Protein AF-A0A9P6M2K7-F1 (afdb_monomer)

Sequence (172 aa):
MARLLQHPRLRTVRNQNAPVCQPGRQDLFPGRNPANLPPASVVPGQTLKLTWQANGHMDNVQPGDKNTPRSQLFVYWTGRANKLLKTRSELGRPGTLLAQMDFATPANCVQPSNPNSNCHGKIKIPKGTKPGRYQLVWWWKFDKNPVGEEYSTCFEVIVKSPPKQKRQVKHA

Mean predicted aligned error: 8.25 Å

Structure (mmCIF, N/CA/C/O backbone):
data_AF-A0A9P6M2K7-F1
#
_entry.id   AF-A0A9P6M2K7-F1
#
loop_
_atom_site.group_PDB
_atom_site.id
_atom_site.type_symbol
_atom_site.label_atom_id
_atom_site.label_alt_id
_atom_site.label_comp_id
_atom_site.label_asym_id
_atom_site.label_entity_id
_atom_site.label_seq_id
_atom_site.pdbx_PDB_ins_code
_atom_site.Cartn_x
_atom_site.Cartn_y
_atom_site.Cartn_z
_atom_site.occupancy
_atom_site.B_iso_or_equiv
_atom_site.auth_seq_id
_atom_site.auth_comp_id
_atom_site.auth_asym_id
_atom_site.auth_atom_id
_atom_site.pdbx_PDB_model_num
ATOM 1 N N . MET A 1 1 ? -4.345 -26.081 -42.907 1.00 37.09 1 MET A N 1
ATOM 2 C CA . MET A 1 1 ? -4.431 -24.835 -42.112 1.00 37.09 1 MET A CA 1
ATOM 3 C C . MET A 1 1 ? -4.415 -25.196 -40.632 1.00 37.09 1 MET A C 1
ATOM 5 O O . MET A 1 1 ? -5.428 -25.643 -40.112 1.00 37.09 1 MET A O 1
ATOM 9 N N . ALA A 1 2 ? -3.260 -25.090 -39.972 1.00 29.83 2 ALA A N 1
ATOM 10 C CA . ALA A 1 2 ? -3.145 -25.340 -38.538 1.00 29.83 2 ALA A CA 1
ATOM 11 C C . ALA A 1 2 ? -3.511 -24.057 -37.782 1.00 29.83 2 ALA A C 1
ATOM 13 O O . ALA A 1 2 ? -2.812 -23.049 -37.862 1.00 29.83 2 ALA A O 1
ATOM 14 N N . ARG A 1 3 ? -4.650 -24.082 -37.090 1.00 29.45 3 ARG A N 1
ATOM 15 C CA . ARG A 1 3 ? -5.096 -22.995 -36.220 1.00 29.45 3 ARG A CA 1
ATOM 16 C C . ARG A 1 3 ? -4.218 -23.038 -34.969 1.00 29.45 3 ARG A C 1
ATOM 18 O O . ARG A 1 3 ? -4.393 -23.922 -34.136 1.00 29.45 3 ARG A O 1
ATOM 25 N N . LEU A 1 4 ? -3.250 -22.124 -34.860 1.00 31.42 4 LEU A N 1
ATOM 26 C CA . LEU A 1 4 ? -2.524 -21.902 -33.610 1.00 31.42 4 LEU A CA 1
ATOM 27 C C . LEU A 1 4 ? -3.550 -21.547 -32.528 1.00 31.42 4 LEU A C 1
ATOM 29 O O . LEU A 1 4 ? -4.085 -20.439 -32.501 1.00 31.42 4 LEU A O 1
ATOM 33 N N . LEU A 1 5 ? -3.829 -22.496 -31.636 1.00 35.12 5 LEU A N 1
ATOM 34 C CA . LEU A 1 5 ? -4.458 -22.213 -30.358 1.00 35.12 5 LEU A CA 1
ATOM 35 C C . LEU A 1 5 ? -3.455 -21.375 -29.564 1.00 35.12 5 LEU A C 1
ATOM 37 O O . LEU A 1 5 ? -2.521 -21.902 -28.955 1.00 35.12 5 LEU A O 1
ATOM 41 N N . GLN A 1 6 ? -3.624 -20.053 -29.616 1.00 37.84 6 GLN A N 1
ATOM 42 C CA . GLN A 1 6 ? -3.048 -19.153 -28.629 1.00 37.84 6 GLN A CA 1
ATOM 43 C C . GLN A 1 6 ? -3.528 -19.647 -27.266 1.00 37.84 6 GLN A C 1
ATOM 45 O O . GLN A 1 6 ? -4.675 -19.430 -26.883 1.00 37.84 6 GLN A O 1
ATOM 50 N N . HIS A 1 7 ? -2.663 -20.369 -26.559 1.00 33.41 7 HIS A N 1
ATOM 51 C CA . HIS A 1 7 ? -2.901 -20.680 -25.166 1.00 33.41 7 HIS A CA 1
ATOM 52 C C . HIS A 1 7 ? -2.998 -19.325 -24.460 1.00 33.41 7 HIS A C 1
ATOM 54 O O . HIS A 1 7 ? -2.047 -18.536 -24.559 1.00 33.41 7 HIS A O 1
ATOM 60 N N . PRO A 1 8 ? -4.120 -18.991 -23.798 1.00 43.78 8 PRO A N 1
ATOM 61 C CA . PRO A 1 8 ? -4.130 -17.834 -22.926 1.00 43.78 8 PRO A CA 1
ATOM 62 C C . PRO A 1 8 ? -2.993 -18.076 -21.942 1.00 43.78 8 PRO A C 1
ATOM 64 O O . PRO A 1 8 ? -2.969 -19.116 -21.285 1.00 43.78 8 PRO A O 1
ATOM 67 N N . ARG A 1 9 ? -1.997 -17.177 -21.924 1.00 44.69 9 ARG A N 1
ATOM 68 C CA . ARG A 1 9 ? -0.892 -17.232 -20.961 1.00 44.69 9 ARG A CA 1
ATOM 69 C C . ARG A 1 9 ? -1.529 -17.539 -19.617 1.00 44.69 9 ARG A C 1
ATOM 71 O O . ARG A 1 9 ? -2.345 -16.738 -19.159 1.00 44.69 9 ARG A O 1
ATOM 78 N N . LEU A 1 10 ? -1.235 -18.709 -19.057 1.00 43.38 10 LEU A N 1
ATOM 79 C CA . LEU A 1 10 ? -1.727 -19.117 -17.753 1.00 43.38 10 LEU A CA 1
ATOM 80 C C . LEU A 1 10 ? -1.180 -18.097 -16.755 1.00 43.38 10 LEU A C 1
ATOM 82 O O . LEU A 1 10 ? -0.103 -18.273 -16.205 1.00 43.38 10 LEU A O 1
ATOM 86 N N . ARG A 1 11 ? -1.898 -16.989 -16.541 1.00 51.88 11 ARG A N 1
ATOM 87 C CA . ARG A 1 11 ? -1.804 -16.259 -15.286 1.00 51.88 11 ARG A CA 1
ATOM 88 C C . ARG A 1 11 ? -2.296 -17.271 -14.274 1.00 51.88 11 ARG A C 1
ATOM 90 O O . ARG A 1 11 ? -3.498 -17.523 -14.213 1.00 51.88 11 ARG A O 1
ATOM 97 N N . THR A 1 12 ? -1.373 -17.909 -13.568 1.00 59.16 12 THR A N 1
ATOM 98 C CA . THR A 1 12 ? -1.685 -18.802 -12.459 1.00 59.16 12 THR A CA 1
ATOM 99 C C . THR A 1 12 ? -2.748 -18.126 -11.603 1.00 59.16 12 THR A C 1
ATOM 101 O O . THR A 1 12 ? -2.582 -16.997 -11.125 1.00 59.16 12 THR A O 1
ATOM 104 N N . VAL A 1 13 ? -3.909 -18.776 -11.498 1.00 76.25 13 VAL A N 1
ATOM 105 C CA . VAL A 1 13 ? -4.988 -18.295 -10.642 1.00 76.25 13 VAL A CA 1
ATOM 106 C C . VAL A 1 13 ? -4.430 -18.316 -9.228 1.00 76.25 13 VAL A C 1
ATOM 108 O O . VAL A 1 13 ? -4.104 -19.372 -8.691 1.00 76.25 13 VAL A O 1
ATOM 111 N N . ARG A 1 14 ? -4.255 -17.132 -8.639 1.00 86.31 14 ARG A N 1
ATOM 112 C CA . ARG A 1 14 ? -3.715 -17.012 -7.285 1.00 86.31 14 ARG A CA 1
ATOM 113 C C . ARG A 1 14 ? -4.644 -17.716 -6.311 1.00 86.31 14 ARG A C 1
ATOM 115 O O . ARG A 1 14 ? -5.856 -17.492 -6.363 1.00 86.31 14 ARG A O 1
ATOM 122 N N . ASN A 1 15 ? -4.077 -18.516 -5.409 1.00 90.12 15 ASN A N 1
ATOM 123 C CA . ASN A 1 15 ? -4.841 -19.222 -4.386 1.00 90.12 15 ASN A CA 1
ATOM 124 C C . ASN A 1 15 ? -5.581 -18.211 -3.498 1.00 90.12 15 ASN A C 1
ATOM 126 O O . ASN A 1 15 ? -4.980 -17.569 -2.643 1.00 90.12 15 ASN A O 1
ATOM 130 N N . GLN A 1 16 ? -6.892 -18.080 -3.685 1.00 92.19 16 GLN A N 1
ATOM 131 C CA . GLN A 1 16 ? -7.702 -17.076 -2.992 1.00 92.19 16 GLN A CA 1
ATOM 132 C C . GLN A 1 16 ? -7.746 -17.278 -1.472 1.00 92.19 16 GLN A C 1
ATOM 134 O O . GLN A 1 16 ? -7.923 -16.309 -0.734 1.00 92.19 16 GLN A O 1
ATOM 139 N N . ASN A 1 17 ? -7.510 -18.505 -1.009 1.00 93.19 17 ASN A N 1
ATOM 140 C CA . ASN A 1 17 ? -7.510 -18.864 0.406 1.00 93.19 17 ASN A CA 1
ATOM 141 C C . ASN A 1 17 ? -6.126 -18.714 1.050 1.00 93.19 17 ASN A C 1
ATOM 143 O O . ASN A 1 17 ? -6.007 -18.815 2.269 1.00 93.19 17 ASN A O 1
ATOM 147 N N . ALA A 1 18 ? -5.076 -18.468 0.260 1.00 91.25 18 ALA A N 1
ATOM 148 C CA . ALA A 1 18 ? -3.736 -18.322 0.802 1.00 91.25 18 ALA A CA 1
ATOM 149 C C . ALA A 1 18 ? -3.617 -17.031 1.644 1.00 91.25 18 ALA A C 1
ATOM 151 O O . ALA A 1 18 ? -4.123 -15.977 1.219 1.00 91.25 18 ALA A O 1
ATOM 152 N N . PRO A 1 19 ? -2.902 -17.081 2.786 1.00 92.31 19 PRO A N 1
ATOM 153 C CA . PRO A 1 19 ? -2.658 -15.933 3.659 1.00 92.31 19 PRO A CA 1
ATOM 154 C C . PRO A 1 19 ? -2.030 -14.765 2.902 1.00 92.31 19 PRO A C 1
ATOM 156 O O . PRO A 1 19 ? -1.019 -14.948 2.220 1.00 92.31 19 PRO A O 1
ATOM 159 N N . VAL A 1 20 ? -2.627 -13.571 2.976 1.00 91.00 20 VAL A N 1
ATOM 160 C CA . VAL A 1 20 ? -2.077 -12.402 2.268 1.00 91.00 20 VAL A CA 1
ATOM 161 C C . VAL A 1 20 ? -0.758 -11.933 2.873 1.00 91.00 20 VAL A C 1
ATOM 163 O O . VAL A 1 20 ? 0.041 -11.353 2.158 1.00 91.00 20 VAL A O 1
ATOM 166 N N . CYS A 1 21 ? -0.472 -12.216 4.137 1.00 86.31 21 CYS A N 1
ATOM 167 C CA . CYS A 1 21 ? 0.807 -11.897 4.761 1.00 86.31 21 CYS A CA 1
ATOM 168 C C . CYS A 1 21 ? 1.381 -13.135 5.444 1.00 86.31 21 CYS A C 1
ATOM 170 O O . CYS A 1 21 ? 0.720 -14.168 5.528 1.00 86.31 21 CYS A O 1
ATOM 172 N N . GLN A 1 22 ? 2.629 -13.048 5.911 1.00 82.19 22 GLN A N 1
ATOM 173 C CA . GLN A 1 22 ? 3.290 -14.185 6.546 1.00 82.19 22 GLN A CA 1
ATOM 174 C C . GLN A 1 22 ? 2.413 -14.760 7.682 1.00 82.19 22 GLN A C 1
ATOM 176 O O . GLN A 1 22 ? 2.084 -14.023 8.625 1.00 82.19 22 GLN A O 1
ATOM 181 N N . PRO A 1 23 ? 2.048 -16.055 7.622 1.00 72.19 23 PRO A N 1
ATOM 182 C CA . PRO A 1 23 ? 1.297 -16.722 8.682 1.00 72.19 23 PRO A CA 1
ATOM 183 C C . PRO A 1 23 ? 1.990 -16.564 10.035 1.00 72.19 23 PRO A C 1
ATOM 185 O O . PRO A 1 23 ? 3.218 -16.520 10.112 1.00 72.19 23 PRO A O 1
ATOM 188 N N . GLY A 1 24 ? 1.219 -16.400 11.108 1.00 69.94 24 GLY A N 1
ATOM 189 C CA . GLY A 1 24 ? 1.764 -16.120 12.439 1.00 69.94 24 GLY A CA 1
ATOM 190 C C . GLY A 1 24 ? 2.219 -14.672 12.659 1.00 69.94 24 GLY A C 1
ATOM 191 O O . GLY A 1 24 ? 2.180 -14.219 13.792 1.00 69.94 24 GLY A O 1
ATOM 192 N N . ARG A 1 25 ? 2.563 -13.893 11.621 1.00 69.38 25 ARG A N 1
ATOM 193 C CA . ARG A 1 25 ? 2.680 -12.418 11.727 1.00 69.38 25 ARG A CA 1
ATOM 194 C C . ARG A 1 25 ? 1.376 -11.711 11.387 1.00 69.38 25 ARG A C 1
ATOM 196 O O . ARG A 1 25 ? 1.104 -10.639 11.906 1.00 69.38 25 ARG A O 1
ATOM 203 N N . GLN A 1 26 ? 0.574 -12.322 10.523 1.00 75.06 26 GLN A N 1
ATOM 204 C CA . GLN A 1 26 ? -0.702 -11.783 10.080 1.00 75.06 26 GLN A CA 1
ATOM 205 C C . GLN A 1 26 ? -1.810 -11.892 11.133 1.00 75.06 26 GLN A C 1
ATOM 207 O O . GLN A 1 26 ? -2.635 -10.991 11.240 1.00 75.06 26 GLN A O 1
ATOM 212 N N . ASP A 1 27 ? -1.831 -12.986 11.897 1.00 68.56 27 ASP A N 1
ATOM 213 C CA . ASP A 1 27 ? -2.805 -13.207 12.976 1.00 68.56 27 ASP A CA 1
ATOM 214 C C . ASP A 1 27 ? -2.451 -12.445 14.252 1.00 68.56 27 ASP A C 1
ATOM 216 O O . ASP A 1 27 ? -3.308 -12.209 15.106 1.00 68.56 27 ASP A O 1
ATOM 220 N N . LEU A 1 28 ? -1.194 -12.012 14.355 1.00 62.50 28 LEU A N 1
ATOM 221 C CA . LEU A 1 28 ? -0.773 -11.039 15.342 1.00 62.50 28 LEU A CA 1
ATOM 222 C C . LEU A 1 28 ? -1.268 -9.677 14.873 1.00 62.50 28 LEU A C 1
ATOM 224 O O . LEU A 1 28 ? -0.577 -8.923 14.187 1.00 62.50 28 LEU A O 1
ATOM 228 N N . PHE A 1 29 ? -2.510 -9.380 15.252 1.00 52.97 29 PHE A N 1
ATOM 229 C CA . PHE A 1 29 ? -3.026 -8.028 15.174 1.00 52.97 29 PHE A CA 1
ATOM 230 C C . PHE A 1 29 ? -2.018 -7.049 15.773 1.00 52.97 29 PHE A C 1
ATOM 232 O O . PHE A 1 29 ? -1.311 -7.356 16.740 1.00 52.97 29 PHE A O 1
ATOM 239 N N . PRO A 1 30 ? -1.962 -5.847 15.214 1.00 54.09 30 PRO A N 1
ATOM 240 C CA . PRO A 1 30 ? -0.833 -4.985 15.372 1.00 54.09 30 PRO A CA 1
ATOM 241 C C . PRO A 1 30 ? -0.791 -4.409 16.796 1.00 54.09 30 PRO A C 1
ATOM 243 O O . PRO A 1 30 ? -1.802 -3.970 17.349 1.00 54.09 30 PRO A O 1
ATOM 246 N N . GLY A 1 31 ? 0.385 -4.473 17.413 1.00 53.44 31 GLY A N 1
ATOM 247 C CA . GLY A 1 31 ? 0.559 -4.270 18.856 1.00 53.44 31 GLY A CA 1
ATOM 248 C C . GLY A 1 31 ? 1.882 -4.810 19.400 1.00 53.44 31 GLY A C 1
ATOM 249 O O . GLY A 1 31 ? 2.298 -4.412 20.479 1.00 53.44 31 GLY A O 1
ATOM 250 N N . ARG A 1 32 ? 2.581 -5.652 18.626 1.00 64.69 32 ARG A N 1
ATOM 251 C CA . ARG A 1 32 ? 3.981 -6.046 18.871 1.00 64.69 32 ARG A CA 1
ATOM 252 C C . ARG A 1 32 ? 4.975 -5.337 17.956 1.00 64.69 32 ARG A C 1
ATOM 254 O O . ARG A 1 32 ? 6.061 -5.853 17.709 1.00 64.69 32 ARG A O 1
ATOM 261 N N . ASN A 1 33 ? 4.595 -4.176 17.425 1.00 73.19 33 ASN A N 1
ATOM 262 C CA . ASN A 1 33 ? 5.580 -3.330 16.771 1.00 73.19 33 ASN A CA 1
ATOM 263 C C . ASN A 1 33 ? 6.707 -3.047 17.770 1.00 73.19 33 ASN A C 1
ATOM 265 O O . ASN A 1 33 ? 6.401 -2.708 18.920 1.00 73.19 33 ASN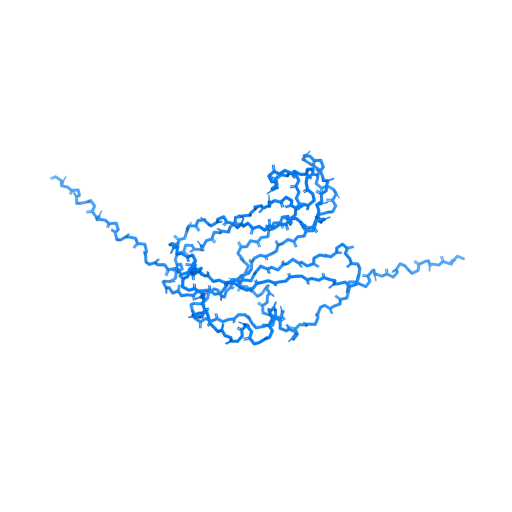 A O 1
ATOM 269 N N . PRO A 1 34 ? 7.980 -3.214 17.371 1.00 76.38 34 PRO A N 1
ATOM 270 C CA . PRO A 1 34 ? 9.096 -2.816 18.210 1.00 76.38 34 PRO A CA 1
ATOM 271 C C . PRO A 1 34 ? 8.879 -1.381 18.690 1.00 76.38 34 PRO A C 1
ATOM 273 O O . PRO A 1 34 ? 8.419 -0.537 17.920 1.00 76.38 34 PRO A O 1
ATOM 276 N N . ALA A 1 35 ? 9.184 -1.088 19.954 1.00 80.38 35 ALA A N 1
ATOM 277 C CA . ALA A 1 35 ? 8.942 0.243 20.517 1.00 80.38 35 ALA A CA 1
ATOM 278 C C . ALA A 1 35 ? 9.655 1.357 19.723 1.00 80.38 35 ALA A C 1
ATOM 280 O O . ALA A 1 35 ? 9.157 2.476 19.632 1.00 80.38 35 ALA A O 1
ATOM 281 N N . ASN A 1 36 ? 10.789 1.029 19.098 1.00 83.81 36 ASN A N 1
ATOM 282 C CA . ASN A 1 36 ? 11.557 1.908 18.218 1.00 83.81 36 ASN A CA 1
ATOM 283 C C . ASN A 1 36 ? 11.011 2.005 16.778 1.00 83.81 36 ASN A C 1
ATOM 285 O O . ASN A 1 36 ? 11.514 2.810 16.002 1.00 83.81 36 ASN A O 1
ATOM 289 N N . LEU A 1 37 ? 10.000 1.213 16.411 1.00 84.06 37 LEU A N 1
ATOM 290 C CA . LEU A 1 37 ? 9.341 1.217 15.101 1.00 84.06 37 LEU A CA 1
ATOM 291 C C . LEU A 1 37 ? 7.809 1.253 15.265 1.00 84.06 37 LEU A C 1
ATOM 293 O O . LEU A 1 37 ? 7.115 0.311 14.872 1.00 84.06 37 LEU A O 1
ATOM 297 N N . PRO A 1 38 ? 7.255 2.321 15.872 1.00 88.62 38 PRO A N 1
ATOM 298 C CA . PRO A 1 38 ? 5.821 2.426 16.083 1.00 88.62 38 PRO A CA 1
ATOM 299 C C . PRO A 1 38 ? 5.061 2.608 14.755 1.00 88.62 38 PRO A C 1
ATOM 301 O O . PRO A 1 38 ? 5.606 3.141 13.784 1.00 88.62 38 PRO A O 1
ATOM 304 N N . PRO A 1 39 ? 3.766 2.248 14.715 1.00 89.75 39 PRO A N 1
ATOM 305 C CA . PRO A 1 39 ? 2.927 2.526 13.559 1.00 89.75 39 PRO A CA 1
ATOM 306 C C . PRO A 1 39 ? 2.790 4.030 13.307 1.00 89.75 39 PRO A C 1
ATOM 308 O O . PRO A 1 39 ? 2.741 4.842 14.237 1.00 89.75 39 PRO A O 1
ATOM 311 N N . ALA A 1 40 ? 2.635 4.403 12.037 1.00 92.38 40 ALA A N 1
ATOM 312 C CA . ALA A 1 40 ? 2.414 5.794 11.663 1.00 92.38 40 ALA A CA 1
ATOM 313 C C . ALA A 1 40 ? 1.088 6.321 12.242 1.00 92.38 40 ALA A C 1
ATOM 315 O O . ALA A 1 40 ? 0.057 5.650 12.185 1.00 92.38 40 ALA A O 1
ATOM 316 N N . SER A 1 41 ? 1.101 7.548 12.767 1.00 95.12 41 SER A N 1
ATOM 317 C CA . SER A 1 41 ? -0.100 8.251 13.234 1.00 95.12 41 SER A CA 1
ATOM 318 C C . SER A 1 41 ? -0.598 9.243 12.185 1.00 95.12 41 SER A C 1
ATOM 320 O O . SER A 1 41 ? 0.180 10.052 11.687 1.00 95.12 41 SER A O 1
ATOM 322 N N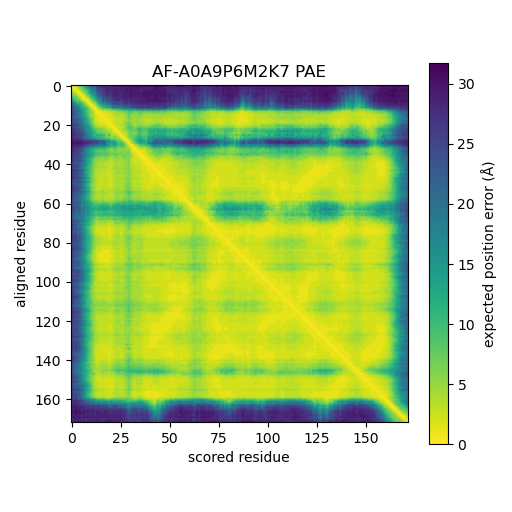 . VAL A 1 42 ? -1.896 9.219 11.886 1.00 96.44 42 VAL A N 1
ATOM 323 C CA . VAL A 1 42 ? -2.525 10.033 10.833 1.00 96.44 42 VAL A CA 1
ATOM 324 C C . VAL A 1 42 ? -3.902 10.536 11.236 1.00 96.44 42 VAL A C 1
ATOM 326 O O . VAL A 1 42 ? -4.512 9.999 12.152 1.00 96.44 42 VAL A O 1
ATOM 329 N N . VAL A 1 43 ? -4.426 11.532 10.529 1.00 96.88 43 VAL A N 1
ATOM 330 C CA . VAL A 1 43 ? -5.833 11.953 10.625 1.00 96.88 43 VAL A CA 1
ATOM 331 C C . VAL A 1 43 ? -6.600 11.634 9.333 1.00 96.88 43 VAL A C 1
ATOM 333 O O . VAL A 1 43 ? -5.991 11.475 8.271 1.00 96.88 43 VAL A O 1
ATOM 336 N N . PRO A 1 44 ? -7.941 11.538 9.374 1.00 97.31 44 PRO A N 1
ATOM 337 C CA . PRO A 1 44 ? -8.751 11.343 8.174 1.00 97.31 44 PRO A CA 1
ATOM 338 C C . PRO A 1 44 ? -8.473 12.403 7.103 1.00 97.31 44 PRO A C 1
ATOM 340 O O . PRO A 1 44 ? -8.394 13.594 7.394 1.00 97.31 44 PRO A O 1
ATOM 343 N N . GLY A 1 45 ? -8.353 11.977 5.847 1.00 96.81 45 GLY A N 1
ATOM 344 C CA . GLY A 1 45 ? -8.018 12.848 4.718 1.00 96.81 45 GLY A CA 1
ATOM 345 C C . GLY A 1 45 ? -6.520 13.089 4.507 1.00 96.81 45 GLY A C 1
ATOM 346 O O . GLY A 1 45 ? -6.162 13.629 3.459 1.00 96.81 45 GLY A O 1
ATOM 347 N N . GLN A 1 46 ? -5.658 12.688 5.446 1.00 97.56 46 GLN A N 1
ATOM 348 C CA . GLN A 1 46 ? -4.210 12.853 5.333 1.00 97.56 46 GLN A CA 1
ATOM 349 C C . GLN A 1 46 ? -3.611 11.907 4.284 1.00 97.56 46 GLN A C 1
ATOM 351 O O . GLN A 1 46 ? -4.022 10.752 4.152 1.00 97.56 46 GLN A O 1
ATOM 356 N N . THR A 1 47 ? -2.606 12.404 3.563 1.00 98.00 47 THR A N 1
ATOM 357 C CA . THR A 1 47 ? -1.786 11.608 2.645 1.00 98.00 47 THR A CA 1
ATOM 358 C C . THR A 1 47 ? -0.534 11.107 3.362 1.00 98.00 47 THR A C 1
ATOM 360 O O . THR A 1 47 ? 0.183 11.891 3.982 1.00 98.00 47 THR A O 1
ATOM 363 N N . LEU A 1 48 ? -0.253 9.813 3.246 1.00 97.31 48 LEU A N 1
ATOM 364 C CA . LEU A 1 48 ? 0.991 9.178 3.672 1.00 97.31 48 LEU A CA 1
ATOM 365 C C . LEU A 1 48 ? 1.904 8.961 2.466 1.00 97.31 48 LEU A C 1
ATOM 367 O O . LEU A 1 48 ? 1.430 8.601 1.386 1.00 97.31 48 LEU A O 1
ATOM 371 N N . LYS A 1 49 ? 3.213 9.130 2.676 1.00 97.38 49 LYS A N 1
ATOM 372 C CA . LYS A 1 49 ? 4.251 8.693 1.740 1.00 97.38 49 LYS A CA 1
ATOM 373 C C . LYS A 1 49 ? 4.698 7.287 2.133 1.00 97.38 49 LYS A C 1
ATOM 375 O O . LYS A 1 49 ? 5.043 7.052 3.287 1.00 97.38 49 LYS A O 1
ATOM 380 N N . LEU A 1 50 ? 4.687 6.378 1.171 1.00 97.62 50 LEU A N 1
ATOM 381 C CA . LEU A 1 50 ? 5.246 5.038 1.300 1.00 97.62 50 LEU A CA 1
ATOM 382 C C . LEU A 1 50 ? 6.628 5.004 0.645 1.00 97.62 50 LEU A C 1
ATOM 384 O O . LEU A 1 50 ? 6.863 5.726 -0.328 1.00 97.62 50 LEU A O 1
ATOM 388 N N . THR A 1 51 ? 7.507 4.152 1.167 1.00 97.50 51 THR A N 1
ATOM 389 C CA . THR A 1 51 ? 8.847 3.911 0.621 1.00 97.50 51 THR A CA 1
ATOM 390 C C . THR A 1 51 ? 9.111 2.412 0.562 1.00 97.50 51 THR A C 1
ATOM 392 O O . THR A 1 51 ? 8.775 1.694 1.501 1.00 97.50 51 THR A O 1
ATOM 395 N N . TRP A 1 52 ? 9.709 1.956 -0.532 1.00 97.56 52 TRP A N 1
ATOM 396 C CA . TRP A 1 52 ? 10.190 0.587 -0.736 1.00 97.56 52 TRP A CA 1
ATOM 397 C C . TRP A 1 52 ? 11.421 0.614 -1.647 1.00 97.56 52 TRP A C 1
ATOM 399 O O . TRP A 1 52 ? 11.714 1.649 -2.240 1.00 97.56 52 TRP A O 1
ATOM 409 N N . GLN A 1 53 ? 12.142 -0.498 -1.769 1.00 97.50 53 GLN A N 1
ATOM 410 C CA . GLN A 1 53 ? 13.261 -0.622 -2.706 1.00 97.50 53 GLN A CA 1
ATOM 411 C C . GLN A 1 53 ? 12.811 -1.284 -4.010 1.00 97.50 53 GLN A C 1
ATOM 413 O O . GLN A 1 53 ? 11.994 -2.203 -3.984 1.00 97.50 53 GLN A O 1
ATOM 418 N N . ALA A 1 54 ? 13.368 -0.839 -5.139 1.00 96.00 54 ALA A N 1
ATOM 419 C CA . ALA A 1 54 ? 13.153 -1.465 -6.445 1.00 96.00 54 ALA A CA 1
ATOM 420 C C . ALA A 1 54 ? 13.694 -2.903 -6.502 1.00 96.00 54 ALA A C 1
ATOM 422 O O . ALA A 1 54 ? 13.145 -3.729 -7.226 1.00 96.00 54 ALA A O 1
ATOM 423 N N . ASN A 1 55 ? 14.752 -3.194 -5.738 1.00 95.19 55 ASN A N 1
ATOM 424 C CA . ASN A 1 55 ? 15.350 -4.523 -5.585 1.00 95.19 55 ASN A CA 1
ATOM 425 C C . ASN A 1 55 ? 15.610 -5.251 -6.922 1.00 95.19 55 ASN A C 1
ATOM 427 O O . ASN A 1 55 ? 15.269 -6.416 -7.087 1.00 95.19 55 ASN A O 1
ATOM 431 N N . GLY A 1 56 ? 16.145 -4.541 -7.915 1.00 94.12 56 GLY A N 1
ATOM 432 C CA . GLY A 1 56 ? 16.435 -5.071 -9.250 1.00 94.12 56 GLY A CA 1
ATOM 433 C C . GLY A 1 56 ? 15.249 -5.094 -10.222 1.00 94.12 56 GLY A C 1
ATOM 434 O O . GLY A 1 56 ? 15.444 -5.387 -11.397 1.00 94.12 56 GLY A O 1
ATOM 435 N N . HIS A 1 57 ? 14.039 -4.730 -9.793 1.00 93.81 57 HIS A N 1
ATOM 436 C CA . HIS A 1 57 ? 12.821 -4.804 -10.609 1.00 93.81 57 HIS A CA 1
ATOM 437 C C . HIS A 1 57 ? 12.362 -3.437 -11.141 1.00 93.81 57 HIS A C 1
ATOM 439 O O . HIS A 1 57 ? 11.174 -3.117 -11.128 1.00 93.81 57 HIS A O 1
ATOM 445 N N . MET A 1 58 ? 13.308 -2.616 -11.606 1.00 93.19 58 MET A N 1
ATOM 446 C CA . MET A 1 58 ? 13.000 -1.333 -12.240 1.00 93.19 58 MET A CA 1
ATOM 447 C C . MET A 1 58 ? 12.316 -1.547 -13.598 1.00 93.19 58 MET A C 1
ATOM 449 O O . MET A 1 58 ? 12.889 -2.139 -14.514 1.00 93.19 58 MET A O 1
ATOM 453 N N . ASP A 1 59 ? 11.113 -1.004 -13.765 1.00 91.81 59 ASP A N 1
ATOM 454 C CA . ASP A 1 59 ? 10.470 -0.867 -15.066 1.00 91.81 59 A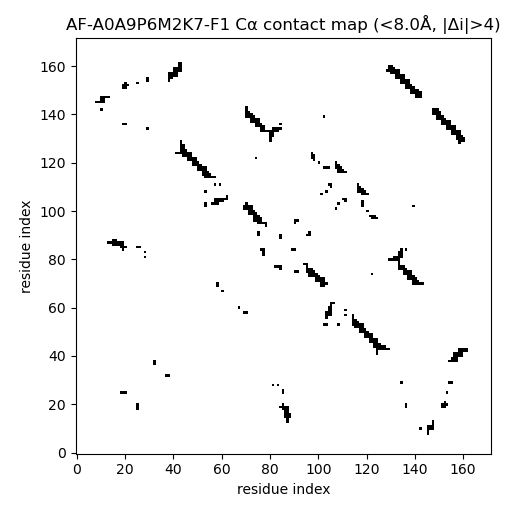SP A CA 1
ATOM 455 C C . ASP A 1 59 ? 11.035 0.385 -15.756 1.00 91.81 59 ASP A C 1
ATOM 457 O O . ASP A 1 59 ? 10.551 1.503 -15.562 1.00 91.81 59 ASP A O 1
ATOM 461 N N . ASN A 1 60 ? 12.094 0.189 -16.549 1.00 86.38 60 ASN A N 1
ATOM 462 C CA . ASN A 1 60 ? 12.792 1.236 -17.308 1.00 86.38 60 ASN A CA 1
ATOM 463 C C . ASN A 1 60 ? 11.927 1.776 -18.460 1.00 86.38 60 ASN A C 1
ATOM 465 O O . ASN A 1 60 ? 12.153 1.471 -19.629 1.00 86.38 60 ASN A O 1
ATOM 469 N N . VAL A 1 61 ? 10.908 2.560 -18.115 1.00 87.06 61 VAL A N 1
ATOM 470 C CA . VAL A 1 61 ? 10.005 3.227 -19.059 1.00 87.06 61 VAL A CA 1
ATOM 471 C C . VAL A 1 61 ? 10.470 4.650 -19.344 1.00 87.06 61 VAL A C 1
ATOM 473 O O . VAL A 1 61 ? 10.955 5.346 -18.449 1.00 87.06 61 VAL A O 1
ATOM 476 N N . GLN A 1 62 ? 10.283 5.103 -20.582 1.00 82.94 62 GLN A N 1
ATOM 477 C CA . GLN A 1 62 ? 10.524 6.501 -20.932 1.00 82.94 62 GLN A CA 1
ATOM 478 C C . GLN A 1 62 ? 9.436 7.405 -20.322 1.00 82.94 62 GLN A C 1
ATOM 480 O O . GLN A 1 62 ? 8.280 6.979 -20.184 1.00 82.94 62 GLN A O 1
ATOM 485 N N . PRO A 1 63 ? 9.751 8.663 -19.966 1.00 75.50 63 PRO A N 1
ATOM 486 C CA . PRO A 1 63 ? 8.739 9.625 -19.544 1.00 75.50 63 PRO A CA 1
ATOM 487 C C . PRO A 1 63 ? 7.606 9.735 -20.576 1.00 75.50 63 PRO A C 1
ATOM 489 O O . PRO A 1 63 ? 7.845 9.946 -21.760 1.00 75.50 63 PRO A O 1
ATOM 492 N N . GLY A 1 64 ? 6.360 9.578 -20.125 1.00 75.62 64 GLY A N 1
ATOM 493 C CA . GLY A 1 64 ? 5.175 9.656 -20.989 1.00 75.62 64 GLY A CA 1
ATOM 494 C C . GLY A 1 64 ? 4.813 8.372 -21.748 1.00 75.62 64 GLY A C 1
ATOM 495 O O . GLY A 1 64 ? 3.734 8.322 -22.338 1.00 75.62 64 GLY A O 1
ATOM 496 N N . ASP A 1 65 ? 5.629 7.316 -21.687 1.00 83.75 65 ASP A N 1
ATOM 497 C CA . ASP A 1 65 ? 5.344 6.038 -22.348 1.00 83.75 65 ASP A CA 1
ATOM 498 C C . ASP A 1 65 ? 4.220 5.272 -21.642 1.00 83.75 65 ASP A C 1
ATOM 500 O O . ASP A 1 65 ? 4.429 4.655 -20.599 1.00 83.75 65 ASP A O 1
ATOM 504 N N . LYS A 1 66 ? 3.016 5.297 -22.217 1.00 78.62 66 LYS A N 1
ATOM 505 C CA . LYS A 1 66 ? 1.831 4.599 -21.689 1.00 78.62 66 LYS A CA 1
ATOM 506 C C . LYS A 1 66 ? 1.692 3.155 -22.182 1.00 78.62 66 LYS A C 1
ATOM 508 O O . LYS A 1 66 ? 0.788 2.461 -21.725 1.00 78.62 66 LYS A O 1
ATOM 513 N N . ASN A 1 67 ? 2.542 2.721 -23.108 1.00 82.81 67 ASN A N 1
ATOM 514 C CA . ASN A 1 67 ? 2.385 1.458 -23.823 1.00 82.81 67 ASN A CA 1
ATOM 515 C C . ASN A 1 67 ? 3.275 0.355 -23.246 1.00 82.81 67 ASN A C 1
ATOM 517 O O . ASN A 1 67 ? 2.920 -0.821 -23.338 1.00 82.81 67 ASN A O 1
ATOM 521 N N . THR A 1 68 ? 4.399 0.712 -22.620 1.00 83.88 68 THR A N 1
ATOM 522 C CA . THR A 1 68 ? 5.256 -0.279 -21.964 1.00 83.88 68 THR A CA 1
ATOM 523 C C . THR A 1 68 ? 4.593 -0.833 -20.696 1.00 83.88 68 THR A C 1
ATOM 525 O O . THR A 1 68 ? 4.237 -0.061 -19.801 1.00 83.88 68 THR A O 1
ATOM 528 N N . PRO A 1 69 ? 4.447 -2.168 -20.566 1.00 82.44 69 PRO A N 1
ATOM 529 C CA . PRO A 1 69 ? 3.870 -2.785 -19.377 1.00 82.44 69 PRO A CA 1
ATOM 530 C C . PRO A 1 69 ? 4.680 -2.496 -18.109 1.00 82.44 69 PRO A C 1
ATOM 532 O O . PRO A 1 69 ? 5.868 -2.823 -18.022 1.00 82.44 69 PRO A O 1
ATOM 535 N N . ARG A 1 70 ? 3.997 -1.960 -17.095 1.00 89.19 70 ARG A N 1
ATOM 536 C CA . ARG A 1 70 ? 4.549 -1.676 -15.764 1.00 89.19 70 ARG A CA 1
ATOM 537 C C . ARG A 1 70 ? 3.955 -2.620 -14.741 1.00 89.19 70 ARG A C 1
ATOM 539 O O . ARG A 1 70 ? 2.745 -2.869 -14.742 1.00 89.19 70 ARG A O 1
ATOM 546 N N . SER A 1 71 ? 4.785 -3.139 -13.851 1.00 91.25 71 SER A N 1
ATOM 547 C CA . SER A 1 71 ? 4.291 -3.938 -12.743 1.00 91.25 71 SER A CA 1
ATOM 548 C C . SER A 1 71 ? 3.548 -3.041 -11.747 1.00 91.25 71 SER A C 1
ATOM 550 O O . SER A 1 71 ? 3.969 -1.928 -11.429 1.00 91.25 71 SER A O 1
ATOM 552 N N . GLN A 1 72 ? 2.385 -3.514 -11.307 1.00 93.25 72 GLN A N 1
ATOM 553 C CA . GLN A 1 72 ? 1.468 -2.734 -10.484 1.00 93.25 72 GLN A CA 1
ATOM 554 C C . GLN A 1 72 ? 1.585 -3.136 -9.018 1.00 93.25 72 GLN A C 1
ATOM 556 O O . GLN A 1 72 ? 1.541 -4.321 -8.671 1.00 93.25 72 GLN A O 1
ATOM 561 N N . LEU A 1 73 ? 1.678 -2.120 -8.173 1.00 96.25 73 LEU A N 1
ATOM 562 C CA . LEU A 1 73 ? 1.581 -2.192 -6.731 1.00 96.25 73 LEU A CA 1
ATOM 563 C C . LEU A 1 73 ? 0.194 -1.717 -6.291 1.00 96.25 73 LEU A C 1
ATOM 565 O O . LEU A 1 73 ? -0.280 -0.653 -6.691 1.00 96.25 73 LEU A O 1
ATOM 569 N N . PHE A 1 74 ? -0.425 -2.479 -5.399 1.00 97.81 74 PHE A N 1
ATOM 570 C CA . PHE A 1 74 ? -1.703 -2.154 -4.792 1.00 97.81 74 PHE A CA 1
ATOM 571 C C . PHE A 1 74 ? -1.531 -1.996 -3.287 1.00 97.81 74 PHE A C 1
ATOM 573 O O . PHE A 1 74 ? -0.827 -2.774 -2.643 1.00 97.81 74 PHE A O 1
ATOM 580 N N . VAL A 1 75 ? -2.208 -1.006 -2.716 1.00 98.19 75 VAL A N 1
ATOM 581 C CA . VAL A 1 75 ? -2.311 -0.860 -1.267 1.00 98.19 75 VAL A CA 1
ATOM 582 C C . VAL A 1 75 ? -3.761 -1.043 -0.869 1.00 98.19 75 VAL A C 1
ATOM 584 O O . VAL A 1 75 ? -4.616 -0.231 -1.229 1.00 98.19 75 VAL A O 1
ATOM 587 N N . TYR A 1 76 ? -4.021 -2.104 -0.115 1.00 97.88 76 TYR A N 1
ATOM 588 C CA . TYR A 1 76 ? -5.314 -2.365 0.497 1.00 97.88 76 TYR A CA 1
ATOM 589 C C . TYR A 1 76 ? -5.298 -1.990 1.968 1.00 97.88 76 TYR A C 1
ATOM 591 O O . TYR A 1 76 ? -4.248 -1.852 2.593 1.00 97.88 76 TYR A O 1
ATOM 599 N N . TRP A 1 77 ? -6.483 -1.853 2.534 1.00 96.50 77 TRP A N 1
ATOM 600 C CA . TRP A 1 77 ? -6.682 -1.659 3.957 1.00 96.50 77 TRP A CA 1
ATOM 601 C C . TRP A 1 77 ? -7.997 -2.285 4.400 1.00 96.50 77 TRP A C 1
ATOM 603 O O . TRP A 1 77 ? -8.861 -2.627 3.591 1.00 96.50 77 TRP A O 1
ATOM 613 N N . THR A 1 78 ? -8.167 -2.408 5.708 1.00 94.44 78 THR A N 1
ATOM 614 C CA . THR A 1 78 ? -9.344 -3.061 6.288 1.00 94.44 78 THR A CA 1
ATOM 615 C C . THR A 1 78 ?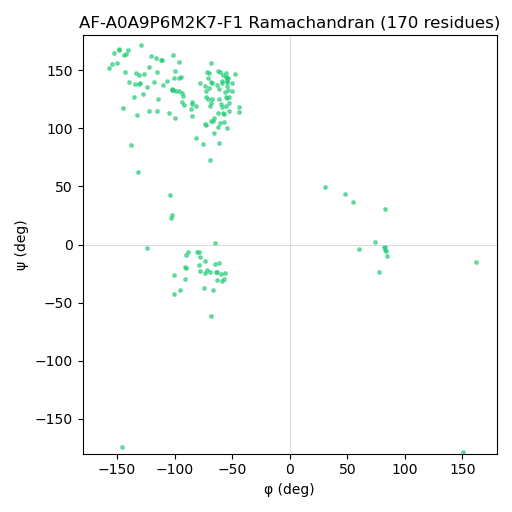 -10.624 -2.245 6.151 1.00 94.44 78 THR A C 1
ATOM 617 O O . THR A 1 78 ? -11.712 -2.798 6.311 1.00 94.44 78 THR A O 1
ATOM 620 N N . GLY A 1 79 ? -10.520 -0.921 5.971 1.00 93.62 79 GLY A N 1
ATOM 621 C CA . GLY A 1 79 ? -11.648 0.023 6.015 1.00 93.62 79 GLY A CA 1
ATOM 622 C C . GLY A 1 79 ? -12.410 0.066 7.348 1.00 93.62 79 GLY A C 1
ATOM 623 O O . GLY A 1 79 ? -13.321 0.870 7.529 1.00 93.62 79 GLY A O 1
ATOM 624 N N . ARG A 1 80 ? -12.041 -0.794 8.300 1.00 92.00 80 ARG A N 1
ATOM 625 C CA . ARG A 1 80 ? -12.682 -0.995 9.596 1.00 92.00 80 ARG A CA 1
ATOM 626 C C . ARG A 1 80 ? -11.595 -1.065 10.658 1.00 92.00 80 ARG A C 1
ATOM 628 O O . ARG A 1 80 ? -10.657 -1.859 10.532 1.00 92.00 80 ARG A O 1
ATOM 635 N N . ALA A 1 81 ? -11.735 -0.240 11.691 1.00 92.06 81 ALA A N 1
ATOM 636 C CA . ALA A 1 81 ? -10.808 -0.235 12.813 1.00 92.06 81 ALA A CA 1
ATOM 637 C C . ALA A 1 81 ? -10.772 -1.616 13.483 1.00 92.06 81 ALA A C 1
ATOM 639 O O . ALA A 1 81 ? -11.810 -2.264 13.637 1.00 92.06 81 ALA A O 1
ATOM 640 N N . ASN A 1 82 ? -9.581 -2.049 13.893 1.00 87.62 82 ASN A N 1
ATOM 641 C CA . ASN A 1 82 ? -9.351 -3.305 14.608 1.00 87.62 82 ASN A CA 1
ATOM 642 C C . ASN A 1 82 ? -9.911 -4.540 13.861 1.00 87.62 82 ASN A C 1
ATOM 644 O O . ASN A 1 82 ? -10.428 -5.472 14.477 1.00 87.62 82 ASN A O 1
ATOM 648 N N . LYS A 1 83 ? -9.826 -4.539 12.522 1.00 90.69 83 LYS A N 1
ATOM 649 C CA . LYS A 1 83 ? -10.075 -5.685 11.618 1.00 90.69 83 LYS A CA 1
ATOM 650 C C . LYS A 1 83 ? -8.778 -6.064 10.875 1.00 90.69 83 LYS A C 1
ATOM 652 O O . LYS A 1 83 ? -7.856 -5.255 10.850 1.00 90.69 83 LYS A O 1
ATOM 657 N N . LEU A 1 84 ? -8.696 -7.283 10.333 1.00 90.19 84 LEU A N 1
ATOM 658 C CA . LEU A 1 84 ? -7.608 -7.742 9.451 1.00 90.19 84 LEU A CA 1
ATOM 659 C C . LEU A 1 84 ? -8.200 -8.201 8.126 1.00 90.19 84 LEU A C 1
ATOM 661 O O . LEU A 1 84 ? -9.328 -8.688 8.096 1.00 90.19 84 LEU A O 1
ATOM 665 N N . LEU A 1 85 ? -7.393 -8.100 7.079 1.00 92.12 85 LEU A N 1
ATOM 666 C CA . LEU A 1 85 ? -7.523 -8.874 5.856 1.00 92.12 85 LEU A CA 1
ATOM 667 C C . LEU A 1 85 ? -6.630 -10.109 6.021 1.00 92.12 85 LEU A C 1
ATOM 669 O O . LEU A 1 85 ? -5.434 -9.965 6.289 1.00 92.12 85 LEU A O 1
ATOM 673 N N . LYS A 1 86 ? -7.194 -11.316 5.915 1.00 91.88 86 LYS A N 1
ATOM 674 C CA . LYS A 1 86 ? -6.467 -12.576 6.137 1.00 91.88 86 LYS A CA 1
ATOM 675 C C . LYS A 1 86 ? -6.046 -13.255 4.840 1.00 91.88 86 LYS A C 1
ATOM 677 O O . LYS A 1 86 ? -4.911 -13.700 4.707 1.00 91.88 86 LYS A O 1
ATOM 682 N N . THR A 1 87 ? -6.920 -13.294 3.853 1.00 93.88 87 THR A N 1
ATOM 683 C CA . THR A 1 87 ? -6.715 -14.062 2.621 1.00 93.88 87 THR A CA 1
ATOM 684 C C . THR A 1 87 ? -6.737 -13.170 1.386 1.00 93.88 87 THR A C 1
ATOM 686 O O . THR A 1 87 ? -7.238 -12.044 1.418 1.00 93.88 87 THR A O 1
ATOM 689 N N . ARG A 1 88 ? -6.215 -13.677 0.266 1.00 92.88 88 ARG A N 1
ATOM 690 C CA . ARG A 1 88 ? -6.268 -12.979 -1.032 1.00 92.88 88 ARG A CA 1
ATOM 691 C C . ARG A 1 88 ? -7.700 -12.678 -1.483 1.00 92.88 88 ARG A C 1
ATOM 693 O O . ARG A 1 88 ? -7.918 -11.623 -2.065 1.00 92.88 88 ARG A O 1
ATOM 700 N N . SER A 1 89 ? -8.667 -13.526 -1.126 1.00 93.88 89 SER A N 1
ATOM 701 C CA . SER A 1 89 ? -10.099 -13.323 -1.409 1.00 93.88 89 SER A CA 1
ATOM 702 C C . SER A 1 89 ? -10.702 -12.064 -0.765 1.00 93.88 89 SER A C 1
ATOM 704 O O . SER A 1 89 ? -11.811 -11.636 -1.100 1.00 93.88 89 SER A O 1
ATOM 706 N N . GLU A 1 90 ? -10.010 -11.488 0.218 1.00 94.62 90 GLU A N 1
ATOM 707 C CA . GLU A 1 90 ? -10.434 -10.269 0.902 1.00 94.62 90 GLU A CA 1
ATOM 708 C C . GLU A 1 90 ? -9.904 -9.007 0.224 1.00 94.62 90 GLU A C 1
ATOM 710 O O . GLU A 1 90 ? -10.482 -7.931 0.395 1.00 94.62 90 GLU A O 1
ATOM 715 N N . LEU A 1 91 ? -8.846 -9.138 -0.580 1.00 93.69 91 LEU A N 1
ATOM 716 C CA . LEU A 1 91 ? -8.291 -8.049 -1.370 1.00 93.69 91 LEU A CA 1
ATOM 717 C C . LEU A 1 91 ? -9.213 -7.756 -2.553 1.00 93.69 91 LEU A C 1
ATOM 719 O O . LEU A 1 91 ? -9.708 -8.660 -3.220 1.00 93.69 91 LEU A O 1
ATOM 723 N N . GLY A 1 92 ? -9.452 -6.476 -2.827 1.00 88.19 92 GLY A N 1
ATOM 724 C CA . GLY A 1 92 ? -10.312 -6.057 -3.937 1.00 88.19 92 GLY A CA 1
ATOM 725 C C . GLY A 1 92 ? -11.806 -6.061 -3.617 1.00 88.19 92 GLY A C 1
ATOM 726 O O . GLY A 1 92 ? -12.593 -5.609 -4.446 1.00 88.19 92 GLY A O 1
ATOM 727 N N . ARG A 1 93 ? -12.216 -6.467 -2.406 1.00 93.50 93 ARG A N 1
ATOM 728 C CA . ARG A 1 93 ? -13.586 -6.215 -1.932 1.00 93.50 93 ARG A CA 1
ATOM 729 C C . ARG A 1 93 ? -13.873 -4.704 -1.936 1.00 93.50 93 ARG A C 1
ATOM 731 O O . ARG A 1 93 ? -12.960 -3.921 -1.639 1.00 93.50 93 ARG A O 1
ATOM 738 N N . PRO A 1 94 ? -15.111 -4.265 -2.222 1.00 92.81 94 PRO A N 1
ATOM 739 C CA . PRO A 1 94 ? -15.456 -2.846 -2.220 1.00 92.81 94 PRO A CA 1
ATOM 740 C C . PRO A 1 94 ? -15.005 -2.133 -0.937 1.00 92.81 94 PRO A C 1
ATOM 742 O O . PRO A 1 94 ? -15.204 -2.630 0.170 1.00 92.81 94 PRO A O 1
ATOM 745 N N . GLY A 1 95 ? -14.360 -0.975 -1.093 1.00 91.94 95 GLY A N 1
ATOM 746 C CA . GLY A 1 95 ? -13.855 -0.167 0.024 1.00 91.94 95 GLY A CA 1
ATOM 747 C C . GLY A 1 95 ? -12.500 -0.595 0.606 1.00 91.94 95 GLY A C 1
ATOM 748 O O . GLY A 1 95 ? -11.992 0.095 1.490 1.00 91.94 95 GLY A O 1
ATOM 749 N N . THR A 1 96 ? -11.888 -1.680 0.113 1.00 96.06 96 THR A N 1
ATOM 750 C CA . THR A 1 96 ? -10.570 -2.137 0.596 1.00 96.06 96 THR A CA 1
ATOM 751 C C . THR A 1 96 ? -9.384 -1.555 -0.168 1.00 96.06 96 THR A C 1
ATOM 753 O O . THR A 1 96 ? -8.283 -1.576 0.364 1.00 96.06 96 THR A O 1
ATOM 756 N N . LEU A 1 97 ? -9.547 -1.031 -1.385 1.00 97.69 97 LEU A N 1
ATOM 757 C CA . LEU A 1 97 ? -8.436 -0.460 -2.159 1.00 97.69 97 LEU A CA 1
ATOM 758 C C . LEU A 1 97 ? -8.191 1.007 -1.763 1.00 97.69 97 LEU A C 1
ATOM 760 O O . LEU A 1 97 ? -9.092 1.833 -1.892 1.00 97.69 97 LEU A O 1
ATOM 764 N N . LEU A 1 98 ? -6.974 1.336 -1.314 1.00 97.38 98 LEU A N 1
ATOM 765 C CA . LEU A 1 98 ? -6.545 2.717 -1.042 1.00 97.38 98 LEU A CA 1
ATOM 766 C C . LEU A 1 98 ? -5.805 3.350 -2.216 1.00 97.38 98 LEU A C 1
ATOM 768 O O . LEU A 1 98 ? -5.961 4.544 -2.464 1.00 97.38 98 LEU A O 1
ATOM 772 N N . ALA A 1 99 ? -4.960 2.577 -2.894 1.00 97.62 99 ALA A N 1
ATOM 773 C CA . ALA A 1 99 ? -4.203 3.064 -4.034 1.00 97.62 99 ALA A CA 1
ATOM 774 C C . ALA A 1 99 ? -3.763 1.929 -4.953 1.00 97.62 99 ALA A C 1
ATOM 776 O O . ALA A 1 99 ? -3.505 0.810 -4.509 1.00 97.62 99 ALA A O 1
ATOM 777 N N . GLN A 1 100 ? -3.606 2.282 -6.221 1.00 96.81 100 GLN A N 1
ATOM 778 C CA . GLN A 1 100 ? -2.893 1.520 -7.231 1.00 96.81 100 GLN A CA 1
ATOM 779 C C . GLN A 1 100 ? -1.819 2.440 -7.816 1.00 96.81 100 GLN A C 1
ATOM 781 O O . GLN A 1 100 ? -2.086 3.617 -8.067 1.00 96.81 100 GLN A O 1
ATOM 786 N N . MET A 1 101 ? -0.607 1.926 -7.987 1.00 95.12 101 MET A N 1
ATOM 787 C CA . MET A 1 101 ? 0.529 2.681 -8.508 1.00 95.12 101 MET A CA 1
ATOM 788 C C . MET A 1 101 ? 1.531 1.762 -9.204 1.00 95.12 101 MET A C 1
ATOM 790 O O . MET A 1 101 ? 1.507 0.546 -9.013 1.00 95.12 101 MET A O 1
ATOM 794 N N . ASP A 1 102 ? 2.437 2.348 -9.981 1.00 94.62 102 ASP A N 1
ATOM 795 C CA . ASP A 1 102 ? 3.575 1.614 -10.529 1.00 94.62 102 ASP A CA 1
ATOM 796 C C . ASP A 1 102 ? 4.530 1.203 -9.395 1.00 94.62 102 ASP A C 1
ATOM 798 O O . ASP A 1 102 ? 4.772 1.978 -8.464 1.00 94.62 102 ASP A O 1
ATOM 802 N N . PHE A 1 103 ? 5.066 -0.019 -9.453 1.00 96.12 103 PHE A N 1
ATOM 803 C CA . PHE A 1 103 ? 5.996 -0.512 -8.434 1.00 96.12 103 PHE A CA 1
ATOM 804 C C . PHE A 1 103 ? 7.334 0.240 -8.487 1.00 96.12 103 PHE A C 1
ATOM 806 O O . PHE A 1 103 ? 7.687 0.915 -7.526 1.00 96.12 103 PHE A O 1
ATOM 813 N N . ALA A 1 104 ? 8.074 0.185 -9.593 1.00 95.81 104 ALA A N 1
ATOM 814 C CA . ALA A 1 104 ? 9.361 0.868 -9.704 1.00 95.81 104 ALA A CA 1
ATOM 815 C C . ALA A 1 104 ? 9.563 1.393 -11.122 1.00 95.81 104 ALA A C 1
ATOM 817 O O . ALA A 1 104 ? 9.600 0.621 -12.069 1.00 95.81 104 ALA A O 1
ATOM 818 N N . THR A 1 105 ? 9.678 2.708 -11.264 1.00 94.62 105 THR A N 1
ATOM 819 C CA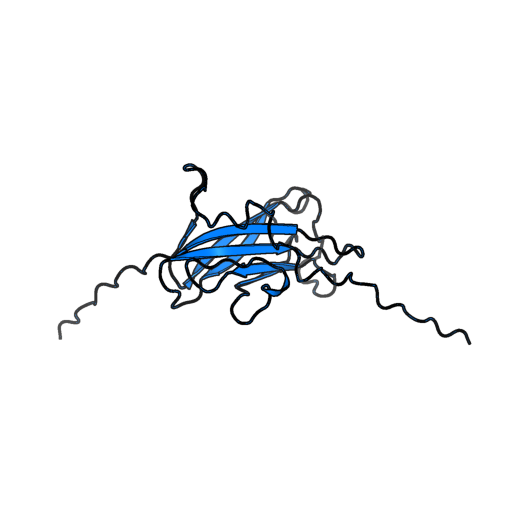 . THR A 1 105 ? 9.886 3.415 -12.531 1.00 94.62 105 THR A CA 1
ATOM 820 C C . THR A 1 105 ? 10.804 4.616 -12.302 1.00 94.62 105 THR A C 1
ATOM 822 O O . THR A 1 105 ? 10.900 5.114 -11.173 1.00 94.62 105 THR A O 1
ATOM 825 N N . PRO A 1 106 ? 11.391 5.193 -13.363 1.00 93.88 106 PRO A N 1
ATOM 826 C CA . PRO A 1 106 ? 1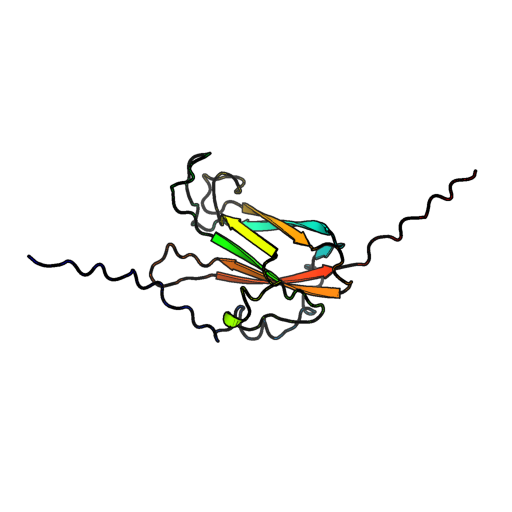2.129 6.445 -13.238 1.00 93.88 106 PRO A CA 1
ATOM 827 C C . PRO A 1 106 ? 11.321 7.605 -12.636 1.00 93.88 106 PRO A C 1
ATOM 829 O O . PRO A 1 106 ? 11.896 8.515 -12.051 1.00 93.88 106 PRO A O 1
ATOM 832 N N . ALA A 1 107 ? 9.989 7.573 -12.745 1.00 93.25 107 ALA A N 1
ATOM 833 C CA . ALA A 1 107 ? 9.118 8.630 -12.238 1.00 93.25 107 ALA A CA 1
ATOM 834 C C . ALA A 1 107 ? 8.904 8.585 -10.715 1.00 93.25 107 ALA A C 1
ATOM 836 O O . ALA A 1 107 ? 8.525 9.599 -10.126 1.00 93.25 107 ALA A O 1
ATOM 837 N N . ASN A 1 108 ? 9.096 7.429 -10.070 1.00 95.69 108 ASN A N 1
ATOM 838 C CA . ASN A 1 108 ? 8.819 7.263 -8.641 1.00 95.69 108 ASN A CA 1
ATOM 839 C C . ASN A 1 108 ? 10.012 6.769 -7.811 1.00 95.69 108 ASN A C 1
ATOM 841 O O . ASN A 1 108 ? 9.882 6.692 -6.588 1.00 95.69 108 ASN A O 1
ATOM 845 N N . CYS A 1 109 ? 11.154 6.480 -8.434 1.00 96.81 109 CYS A N 1
ATOM 846 C CA . CYS A 1 109 ? 12.384 6.073 -7.760 1.00 96.81 109 CYS A CA 1
ATOM 847 C C . CYS A 1 109 ? 13.434 7.191 -7.765 1.00 96.81 109 CYS A C 1
ATOM 849 O O . CYS A 1 109 ? 13.591 7.907 -8.748 1.00 96.81 109 CYS A O 1
ATOM 851 N N . VAL A 1 110 ? 14.160 7.341 -6.653 1.00 97.44 110 VAL A N 1
ATOM 852 C CA . VAL A 1 110 ? 15.083 8.470 -6.414 1.00 97.44 110 VAL A CA 1
ATOM 853 C C . VAL A 1 110 ? 16.283 8.461 -7.363 1.00 97.44 110 VAL A C 1
ATOM 855 O O . VAL A 1 110 ? 16.728 9.507 -7.819 1.00 97.44 110 VAL A O 1
ATOM 858 N N . GLN A 1 111 ? 16.812 7.276 -7.649 1.00 96.38 111 GLN A N 1
ATOM 859 C CA . GLN A 1 111 ? 18.000 7.066 -8.477 1.00 96.38 111 GLN A CA 1
ATOM 860 C C . GLN A 1 111 ? 17.753 5.877 -9.414 1.00 96.38 111 GLN A C 1
ATOM 862 O O . GLN A 1 111 ? 18.088 4.751 -9.048 1.00 96.38 111 GLN A O 1
ATOM 867 N N . PRO A 1 112 ? 17.132 6.086 -10.586 1.00 93.06 112 PRO A N 1
ATOM 868 C CA . PRO A 1 112 ? 16.670 4.989 -11.442 1.00 93.06 112 PRO A CA 1
ATOM 869 C C . PRO A 1 112 ? 17.784 4.083 -11.987 1.00 93.06 112 PRO A C 1
ATOM 871 O O . PRO A 1 112 ? 17.531 2.923 -12.289 1.00 93.06 112 PRO A O 1
ATOM 874 N N . SER A 1 113 ? 19.020 4.585 -12.071 1.00 94.00 113 SER A N 1
ATOM 875 C CA . SER A 1 113 ? 20.197 3.800 -12.467 1.00 94.00 113 SER A CA 1
ATOM 876 C C . SER A 1 113 ? 20.690 2.827 -11.390 1.00 94.00 113 SER A C 1
ATOM 878 O O . SER A 1 113 ? 21.486 1.941 -11.688 1.00 94.00 113 SER A O 1
ATOM 880 N N . ASN A 1 114 ? 20.236 2.972 -10.143 1.00 95.88 114 ASN A N 1
ATOM 881 C CA . ASN A 1 114 ? 20.569 2.064 -9.054 1.00 95.88 114 ASN A CA 1
ATOM 882 C C . ASN A 1 114 ? 19.498 0.960 -8.962 1.00 95.88 114 ASN A C 1
ATOM 884 O O . ASN A 1 114 ? 18.338 1.278 -8.683 1.00 95.88 114 ASN A O 1
ATOM 888 N N . PRO A 1 115 ? 19.844 -0.332 -9.118 1.00 91.69 115 PRO A N 1
ATOM 889 C CA . PRO A 1 115 ? 18.865 -1.418 -9.025 1.00 91.69 115 PRO A CA 1
ATOM 890 C C . PRO A 1 115 ? 18.164 -1.475 -7.659 1.00 91.69 115 PRO A C 1
ATOM 892 O O . PRO A 1 115 ? 17.021 -1.914 -7.575 1.00 91.69 115 PRO A O 1
ATOM 895 N N . ASN A 1 116 ? 18.794 -0.969 -6.598 1.00 96.44 116 ASN A N 1
ATOM 896 C CA . ASN A 1 116 ? 18.251 -0.934 -5.238 1.00 96.44 116 ASN A CA 1
ATOM 897 C C . ASN A 1 116 ? 17.724 0.454 -4.847 1.00 96.44 116 ASN A C 1
ATOM 899 O O . ASN A 1 116 ? 17.672 0.797 -3.664 1.00 96.44 116 ASN A O 1
ATOM 903 N N . SER A 1 117 ? 17.338 1.266 -5.836 1.00 97.44 117 SER A N 1
ATOM 904 C CA . SER A 1 117 ? 16.782 2.594 -5.603 1.00 97.44 117 SER A CA 1
ATOM 905 C C . SER A 1 117 ? 15.580 2.557 -4.666 1.00 97.44 117 SER A C 1
ATOM 907 O O . SER A 1 117 ? 14.707 1.696 -4.789 1.00 97.44 117 SER A O 1
ATOM 909 N N . ASN A 1 118 ? 15.502 3.538 -3.768 1.00 98.31 118 ASN A N 1
ATOM 910 C CA . ASN A 1 118 ? 14.286 3.771 -3.007 1.00 98.31 118 ASN A CA 1
ATOM 911 C C . ASN A 1 118 ? 13.229 4.396 -3.922 1.00 98.31 118 ASN A C 1
ATOM 913 O O . ASN A 1 118 ? 13.460 5.430 -4.552 1.00 98.31 118 ASN A O 1
ATOM 917 N N . CYS A 1 119 ? 12.061 3.773 -3.952 1.00 98.00 119 CYS A N 1
ATOM 918 C CA . CYS A 1 119 ? 10.885 4.201 -4.682 1.00 98.00 119 CYS A CA 1
ATOM 919 C C . CYS A 1 119 ? 9.793 4.653 -3.723 1.00 98.00 119 CYS A C 1
ATOM 921 O O . CYS A 1 119 ? 9.791 4.324 -2.531 1.00 98.00 119 CYS A O 1
ATOM 923 N N . HIS A 1 120 ? 8.877 5.460 -4.245 1.00 98.12 120 HIS A N 1
ATOM 924 C CA . HIS A 1 120 ? 7.900 6.161 -3.440 1.00 98.12 120 HIS A CA 1
ATOM 925 C C . HIS A 1 120 ? 6.491 6.063 -3.996 1.00 98.12 120 HIS A C 1
ATOM 927 O O . HIS A 1 120 ? 6.245 6.079 -5.200 1.00 98.12 120 HIS A O 1
ATOM 933 N N . GLY A 1 121 ? 5.547 6.050 -3.067 1.00 97.75 121 GLY A N 1
ATOM 934 C CA . GLY A 1 121 ? 4.124 6.009 -3.344 1.00 97.75 121 GLY A CA 1
ATOM 935 C C . GLY A 1 121 ? 3.368 6.904 -2.390 1.00 97.75 121 GLY A C 1
ATOM 936 O O . GLY A 1 121 ? 3.905 7.368 -1.380 1.00 97.75 121 GLY A O 1
ATOM 937 N N . LYS A 1 122 ? 2.101 7.151 -2.703 1.00 98.06 122 LYS A N 1
ATOM 938 C CA . LYS A 1 122 ? 1.211 7.915 -1.836 1.00 98.06 122 LYS A CA 1
ATOM 939 C C . LYS A 1 122 ? -0.085 7.155 -1.640 1.00 98.06 122 LYS A C 1
ATOM 941 O O . LYS A 1 122 ? -0.640 6.609 -2.588 1.00 98.06 122 LYS A O 1
ATOM 946 N N . ILE A 1 123 ? -0.578 7.173 -0.411 1.00 98.00 123 ILE A N 1
ATOM 947 C CA . ILE A 1 123 ? -1.922 6.712 -0.069 1.00 98.00 123 ILE A CA 1
ATOM 948 C C . ILE A 1 123 ? -2.633 7.820 0.687 1.00 98.00 123 ILE A C 1
ATOM 950 O O . ILE A 1 123 ? -2.000 8.572 1.429 1.00 98.00 123 ILE A O 1
ATOM 954 N N . LYS A 1 124 ? -3.946 7.928 0.516 1.00 97.94 124 LYS A N 1
ATOM 955 C CA . LYS A 1 124 ? -4.761 8.900 1.237 1.00 97.94 124 LYS A CA 1
ATOM 956 C C . LYS A 1 124 ? -5.719 8.165 2.153 1.00 97.94 124 LYS A C 1
ATOM 958 O O . LYS A 1 124 ? -6.496 7.339 1.687 1.00 97.94 124 LYS A O 1
ATOM 963 N N . ILE A 1 125 ? -5.690 8.493 3.439 1.00 97.62 125 ILE A N 1
ATOM 964 C CA . ILE A 1 125 ? -6.690 7.993 4.379 1.00 97.62 125 ILE A CA 1
ATOM 965 C C . ILE A 1 125 ? -8.033 8.632 4.013 1.00 97.62 125 ILE A C 1
ATOM 967 O O . ILE A 1 125 ? -8.106 9.864 3.945 1.00 97.62 125 ILE A O 1
ATOM 971 N N . PRO A 1 126 ? -9.101 7.855 3.771 1.00 97.12 126 PRO A N 1
ATOM 972 C CA . PRO A 1 126 ? -10.398 8.414 3.420 1.00 97.12 126 PRO A CA 1
ATOM 973 C C . PRO A 1 126 ? -10.895 9.430 4.451 1.00 97.12 126 PRO A C 1
ATOM 975 O O . PRO A 1 126 ? -10.679 9.299 5.662 1.00 97.12 126 PRO A O 1
ATOM 978 N N . LYS A 1 127 ? -11.570 10.477 3.970 1.00 96.06 127 LYS A N 1
ATOM 979 C CA . LYS A 1 127 ? -12.261 11.425 4.852 1.00 96.06 127 LYS A CA 1
ATOM 980 C C . LYS A 1 127 ? -13.330 10.679 5.660 1.00 96.06 127 LYS A C 1
ATOM 982 O O . LYS A 1 127 ? -13.895 9.703 5.182 1.00 96.06 127 LYS A O 1
ATOM 987 N N . GLY A 1 128 ? -13.591 11.130 6.886 1.00 94.00 128 GLY A N 1
ATOM 988 C CA . GLY A 1 128 ? -14.591 10.505 7.763 1.00 94.00 128 GLY A CA 1
ATOM 989 C C . GLY A 1 128 ? -14.176 9.160 8.372 1.00 94.00 128 GLY A C 1
ATOM 990 O O . GLY A 1 128 ? -14.962 8.568 9.108 1.00 94.00 128 GLY A O 1
ATOM 991 N N . THR A 1 129 ? -12.950 8.685 8.116 1.00 96.38 129 THR A N 1
ATOM 992 C CA . THR A 1 129 ? -12.409 7.491 8.781 1.00 96.38 129 THR A CA 1
ATOM 993 C C . TH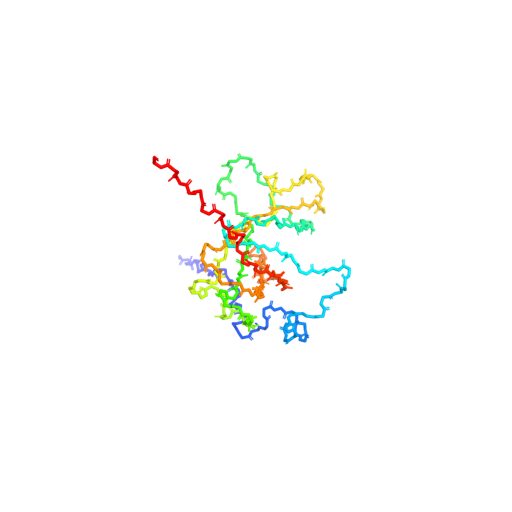R A 1 129 ? -12.476 7.668 10.297 1.00 96.38 129 THR A C 1
ATOM 995 O O . THR A 1 129 ? -12.008 8.671 10.836 1.00 96.38 129 THR A O 1
ATOM 998 N N . LYS A 1 130 ? -13.075 6.706 11.002 1.00 95.69 130 LYS A N 1
ATOM 999 C CA . LYS A 1 130 ? -13.180 6.770 12.464 1.00 95.69 130 LYS A CA 1
ATOM 1000 C C . LYS A 1 130 ? -11.799 6.579 13.104 1.00 95.69 130 LYS A C 1
ATOM 1002 O O . LYS A 1 130 ? -10.998 5.814 12.559 1.00 95.69 130 LYS A O 1
ATOM 1007 N N . PRO A 1 131 ? -11.517 7.209 14.256 1.00 95.81 131 PRO A N 1
ATOM 1008 C CA . PRO A 1 131 ? -10.297 6.931 14.998 1.00 95.81 131 PRO A CA 1
ATOM 1009 C C . PRO A 1 131 ? -10.146 5.437 15.301 1.00 95.81 131 PRO A C 1
ATOM 1011 O O . PRO A 1 131 ? -11.133 4.747 15.563 1.00 95.81 131 PRO A O 1
ATOM 1014 N N . GLY A 1 132 ? -8.917 4.937 15.253 1.00 94.44 132 GLY A N 1
ATOM 1015 C CA . GLY A 1 132 ? -8.616 3.532 15.495 1.00 94.44 132 GLY A CA 1
ATOM 1016 C C . GLY A 1 132 ? -7.389 3.043 14.739 1.00 94.44 132 GLY A C 1
ATOM 1017 O O . GLY A 1 132 ? -6.731 3.793 14.020 1.00 94.44 132 GLY A O 1
ATOM 1018 N N . ARG A 1 133 ? -7.088 1.759 14.910 1.00 92.56 133 ARG A N 1
ATOM 1019 C CA . ARG A 1 133 ? -5.973 1.076 14.256 1.00 92.56 133 ARG A CA 1
ATOM 1020 C C . ARG A 1 133 ? -6.463 0.348 13.011 1.00 92.56 133 ARG A C 1
ATOM 1022 O O . ARG A 1 133 ? -7.463 -0.366 13.073 1.00 92.56 133 ARG A O 1
ATOM 1029 N N . TYR A 1 134 ? -5.761 0.517 11.899 1.00 94.62 134 TYR A N 1
ATOM 1030 C CA . TYR A 1 134 ? -6.122 -0.073 10.611 1.00 94.62 134 TYR A CA 1
ATOM 1031 C C . TYR A 1 134 ? -4.924 -0.832 10.050 1.00 94.62 134 TYR A C 1
ATOM 1033 O O . TYR A 1 134 ? -3.828 -0.276 9.977 1.00 94.62 134 TYR A O 1
ATOM 1041 N N . GLN A 1 135 ? -5.136 -2.086 9.645 1.00 93.50 135 GLN A N 1
ATOM 1042 C CA . GLN A 1 135 ? -4.139 -2.830 8.881 1.00 93.50 135 GLN A CA 1
ATOM 1043 C C . GLN A 1 135 ? -4.169 -2.357 7.428 1.00 93.50 135 GLN A C 1
ATOM 1045 O O . GLN A 1 135 ? -5.239 -2.155 6.844 1.00 93.50 135 GLN A O 1
ATOM 1050 N N . LEU A 1 136 ? -2.979 -2.212 6.858 1.00 95.19 136 LEU A N 1
ATOM 1051 C CA . LEU A 1 136 ? -2.744 -2.021 5.441 1.00 95.19 136 LEU A CA 1
ATOM 1052 C C . LEU A 1 136 ? -1.970 -3.214 4.890 1.00 95.19 136 LEU A C 1
ATOM 1054 O O . LEU A 1 136 ? -1.151 -3.823 5.580 1.00 95.19 136 LEU A O 1
ATOM 1058 N N . VAL A 1 137 ? -2.229 -3.513 3.626 1.00 95.88 137 VAL A N 1
ATOM 1059 C CA . VAL A 1 137 ? -1.549 -4.547 2.858 1.00 95.88 137 VAL A CA 1
ATOM 1060 C C . VAL A 1 137 ? -0.943 -3.884 1.637 1.00 95.88 137 VAL A C 1
ATOM 1062 O O . VAL A 1 137 ? -1.662 -3.400 0.767 1.00 95.88 137 VAL A O 1
ATOM 1065 N N . TRP A 1 138 ? 0.378 -3.874 1.568 1.00 96.69 138 TRP A N 1
ATOM 1066 C CA . TRP A 1 138 ? 1.117 -3.574 0.350 1.00 96.69 138 TRP A CA 1
ATOM 1067 C C . TRP A 1 138 ? 1.227 -4.886 -0.427 1.00 96.69 138 TRP A C 1
ATOM 1069 O O . TRP A 1 138 ? 1.715 -5.869 0.126 1.00 96.69 138 TRP A O 1
ATOM 1079 N N . TRP A 1 139 ? 0.713 -4.934 -1.656 1.00 96.44 139 TRP A N 1
ATOM 1080 C CA . TRP A 1 139 ? 0.679 -6.141 -2.483 1.00 96.44 139 TRP A CA 1
ATOM 1081 C C . TRP A 1 139 ? 1.167 -5.840 -3.895 1.00 96.44 139 TRP A C 1
ATOM 1083 O O . TRP A 1 139 ? 0.509 -5.143 -4.672 1.00 96.44 139 TRP A O 1
ATOM 1093 N N . TRP A 1 140 ? 2.324 -6.392 -4.231 1.00 95.75 140 TRP A N 1
ATOM 1094 C CA . TRP A 1 140 ? 2.897 -6.347 -5.562 1.00 95.75 140 TRP A CA 1
ATOM 1095 C C . TRP A 1 140 ? 2.732 -7.706 -6.226 1.00 95.75 140 TRP A C 1
ATOM 1097 O O . TRP A 1 140 ? 3.315 -8.708 -5.824 1.00 95.75 140 TRP A O 1
ATOM 1107 N N . LYS A 1 141 ? 1.909 -7.733 -7.269 1.00 88.62 141 LYS A N 1
ATOM 1108 C CA . LYS A 1 141 ? 1.544 -8.964 -7.969 1.00 88.62 141 LYS A CA 1
ATOM 1109 C C . LYS A 1 141 ? 2.617 -9.471 -8.933 1.00 88.62 141 LYS A C 1
ATOM 1111 O O . LYS A 1 141 ? 2.405 -10.529 -9.484 1.00 88.62 141 LYS A O 1
ATOM 1116 N N . PHE A 1 142 ? 3.658 -8.696 -9.240 1.00 90.69 142 PHE A N 1
ATOM 1117 C CA . PHE A 1 142 ? 4.683 -9.011 -10.249 1.00 90.69 142 PHE A CA 1
ATOM 1118 C C . PHE A 1 142 ? 4.211 -9.872 -11.450 1.00 90.69 142 PHE A C 1
ATOM 1120 O O . PHE A 1 142 ? 4.861 -10.827 -11.863 1.00 90.69 142 PHE A O 1
ATOM 1127 N N . ASP A 1 143 ? 3.089 -9.495 -12.085 1.00 85.56 143 ASP A N 1
ATOM 1128 C CA . ASP A 1 143 ? 2.469 -10.262 -13.189 1.00 85.56 143 ASP A CA 1
ATOM 1129 C C . ASP A 1 143 ? 3.348 -10.329 -14.468 1.00 85.56 143 ASP A C 1
ATOM 1131 O O . ASP A 1 143 ? 2.931 -10.890 -15.483 1.00 85.56 143 ASP A O 1
ATOM 1135 N N . LYS A 1 144 ? 4.551 -9.735 -14.445 1.00 84.88 144 LYS A N 1
ATOM 1136 C CA . LYS A 1 144 ? 5.574 -9.888 -15.489 1.00 84.88 144 LYS A CA 1
ATOM 1137 C C . LYS A 1 144 ? 6.234 -11.270 -15.430 1.00 84.88 144 LYS A C 1
ATOM 1139 O O . LYS A 1 144 ? 6.706 -11.736 -16.463 1.00 84.88 144 LYS A O 1
ATOM 1144 N N . ASN A 1 145 ? 6.226 -11.933 -14.271 1.00 84.38 145 ASN A N 1
ATOM 1145 C CA . ASN A 1 145 ? 6.621 -13.329 -14.155 1.00 84.38 145 ASN A CA 1
ATOM 1146 C C . ASN A 1 145 ? 5.413 -14.244 -14.451 1.00 84.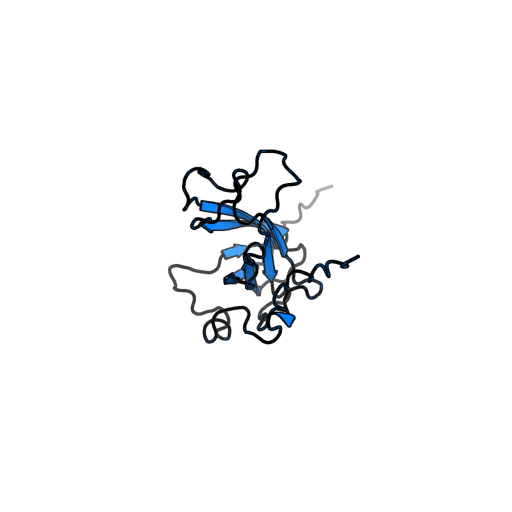38 145 ASN A C 1
ATOM 1148 O O . ASN A 1 145 ? 4.429 -14.219 -13.702 1.00 84.38 145 ASN A O 1
ATOM 1152 N N . PRO A 1 146 ? 5.459 -15.073 -15.512 1.00 81.12 146 PRO A N 1
ATOM 1153 C CA . PRO A 1 146 ? 4.340 -15.934 -15.889 1.00 81.12 146 PRO A CA 1
ATOM 1154 C C . PRO A 1 146 ? 4.005 -17.012 -14.849 1.00 81.12 146 PRO A C 1
ATOM 1156 O O . PRO A 1 146 ? 2.903 -17.548 -14.900 1.00 81.12 146 PRO A O 1
ATOM 1159 N N . VAL A 1 147 ? 4.893 -17.316 -13.893 1.00 84.44 147 VAL A N 1
ATOM 1160 C CA . VAL A 1 147 ? 4.606 -18.308 -12.838 1.00 84.44 147 VAL A CA 1
ATOM 1161 C C . VAL A 1 147 ? 3.718 -17.764 -11.709 1.00 84.44 147 VAL A C 1
ATOM 1163 O O . VAL A 1 147 ? 3.257 -18.534 -10.869 1.00 84.44 147 VAL A O 1
ATOM 1166 N N . GLY A 1 148 ? 3.407 -16.461 -11.710 1.00 82.19 148 GLY A N 1
ATOM 1167 C CA . GLY A 1 148 ? 2.503 -15.832 -10.737 1.00 82.19 148 GLY A CA 1
ATOM 1168 C C . GLY A 1 148 ? 3.161 -15.452 -9.415 1.00 82.19 148 GLY A C 1
ATOM 1169 O O . GLY A 1 148 ? 2.499 -15.455 -8.378 1.00 82.19 148 GLY A O 1
ATOM 1170 N N . GLU A 1 149 ? 4.452 -15.130 -9.461 1.00 89.31 149 GLU A N 1
ATOM 1171 C CA . GLU A 1 149 ? 5.201 -14.578 -8.335 1.00 89.31 149 GLU A CA 1
ATOM 1172 C C . GLU A 1 149 ? 4.530 -13.319 -7.777 1.00 89.31 149 GLU A C 1
ATOM 1174 O O . GLU A 1 149 ? 4.017 -12.489 -8.520 1.00 89.31 149 GLU A O 1
ATOM 1179 N N . GLU A 1 150 ? 4.522 -13.169 -6.457 1.00 92.06 150 GLU A N 1
ATOM 1180 C CA . GLU A 1 150 ? 3.936 -12.013 -5.795 1.00 92.06 150 GLU A CA 1
ATOM 1181 C C . GLU A 1 150 ? 4.570 -11.768 -4.432 1.00 92.06 150 GLU A C 1
ATOM 1183 O O . GLU A 1 150 ? 5.054 -12.682 -3.767 1.00 92.06 150 GLU A O 1
ATOM 1188 N N . TYR A 1 151 ? 4.490 -10.518 -4.000 1.00 93.38 151 TYR A N 1
ATOM 1189 C CA . TYR A 1 151 ? 5.067 -10.036 -2.762 1.00 93.38 151 TYR A CA 1
ATOM 1190 C C . TYR A 1 151 ? 4.031 -9.252 -1.989 1.00 93.38 151 TYR A C 1
ATOM 1192 O O . TYR A 1 151 ? 3.301 -8.427 -2.544 1.00 93.38 151 TYR A O 1
ATOM 1200 N N . SER A 1 152 ? 3.994 -9.464 -0.685 1.00 93.94 152 SER A N 1
ATOM 1201 C CA . SER A 1 152 ? 3.093 -8.736 0.187 1.00 93.94 152 SER A CA 1
ATOM 1202 C C . SER A 1 152 ? 3.731 -8.434 1.527 1.00 93.94 152 SER A C 1
ATOM 1204 O O . SER A 1 152 ? 4.537 -9.196 2.059 1.00 93.94 152 SER A O 1
ATOM 1206 N N . THR A 1 153 ? 3.335 -7.302 2.093 1.00 91.62 153 THR A N 1
ATOM 1207 C CA . THR A 1 153 ? 3.654 -6.962 3.472 1.00 91.62 153 THR A CA 1
ATOM 1208 C C . THR A 1 153 ? 2.456 -6.318 4.149 1.00 91.62 153 THR A C 1
ATOM 1210 O O . THR A 1 153 ? 1.727 -5.518 3.554 1.00 91.62 153 THR A O 1
ATOM 1213 N N . CYS A 1 154 ? 2.250 -6.695 5.407 1.00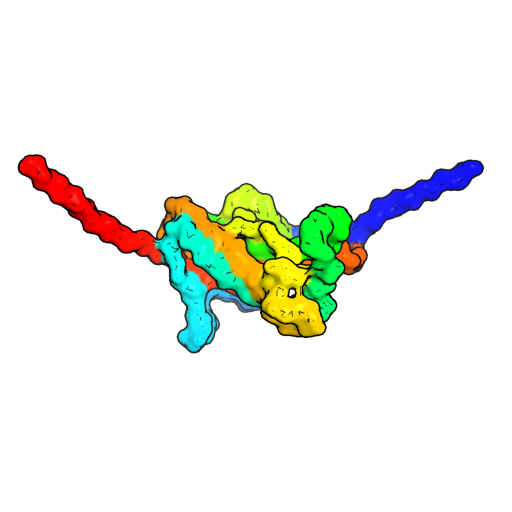 91.50 154 CYS A N 1
ATOM 1214 C CA . CYS A 1 154 ? 1.228 -6.128 6.267 1.00 91.50 154 CYS A CA 1
ATOM 1215 C C . CYS A 1 154 ? 1.876 -5.141 7.228 1.00 91.50 154 CYS A C 1
ATOM 1217 O O . CYS A 1 154 ? 2.865 -5.455 7.887 1.00 91.50 154 CYS A O 1
ATOM 1219 N N . PHE A 1 155 ? 1.272 -3.970 7.343 1.00 90.50 155 PHE A N 1
ATOM 1220 C CA . PHE A 1 155 ? 1.663 -2.929 8.283 1.00 90.50 155 PHE A CA 1
ATOM 1221 C C . PHE A 1 155 ? 0.406 -2.208 8.757 1.00 90.50 155 PHE A C 1
ATOM 1223 O O . PHE A 1 155 ? -0.718 -2.624 8.471 1.00 90.50 155 PHE A O 1
ATOM 1230 N N . GLU A 1 156 ? 0.570 -1.147 9.531 1.00 89.69 156 GLU A N 1
ATOM 1231 C CA . GLU A 1 156 ? -0.560 -0.529 10.202 1.00 89.69 156 GLU A CA 1
ATOM 1232 C C . GLU A 1 156 ? -0.386 0.968 10.423 1.00 89.69 156 GLU A C 1
ATOM 1234 O O . GLU A 1 156 ? 0.725 1.502 10.478 1.00 89.69 156 GLU A O 1
ATOM 1239 N N . VAL A 1 157 ? -1.529 1.638 10.549 1.00 94.00 157 VAL A N 1
ATOM 1240 C CA . VAL A 1 157 ? -1.624 3.062 10.864 1.00 94.00 157 VAL A CA 1
ATOM 1241 C C . VAL A 1 157 ? -2.608 3.281 12.007 1.00 94.00 157 VAL A C 1
ATOM 1243 O O . VAL A 1 157 ? -3.634 2.600 12.118 1.00 94.00 157 VAL A O 1
ATOM 1246 N N . ILE A 1 158 ? -2.314 4.278 12.837 1.00 94.69 158 ILE A N 1
ATOM 1247 C CA . ILE A 1 158 ? -3.208 4.781 13.876 1.00 94.69 158 ILE A CA 1
ATOM 1248 C C . ILE A 1 158 ? -3.893 6.037 13.353 1.00 94.69 158 ILE A C 1
ATOM 1250 O O . ILE A 1 158 ? -3.274 7.095 13.228 1.00 94.69 158 ILE A O 1
ATOM 1254 N N . VAL A 1 159 ? -5.188 5.933 13.071 1.00 96.88 159 VAL A N 1
ATOM 1255 C CA . VAL A 1 159 ? -6.026 7.083 12.738 1.00 96.88 159 VAL A CA 1
ATOM 1256 C C . VAL A 1 159 ? -6.452 7.760 14.038 1.00 96.88 159 VAL A C 1
ATOM 1258 O O . VAL A 1 159 ? -7.118 7.160 14.881 1.00 96.88 159 VAL A O 1
ATOM 1261 N N . LYS A 1 160 ? -6.063 9.020 14.204 1.00 96.12 160 LYS A N 1
ATOM 1262 C CA . LYS A 1 160 ? -6.419 9.894 15.322 1.00 96.12 160 LYS A CA 1
ATOM 1263 C C . LYS A 1 160 ? -7.606 10.776 14.945 1.00 96.12 160 LYS A C 1
ATOM 1265 O O . LYS A 1 160 ? -7.855 11.039 13.768 1.00 96.12 160 LYS A O 1
ATOM 1270 N N . SER A 1 161 ? -8.324 11.266 15.952 1.00 90.06 161 SER A N 1
ATOM 1271 C CA . SER A 1 161 ? -9.324 12.314 15.742 1.00 90.06 161 SER A CA 1
ATOM 1272 C C . SER A 1 161 ? -8.661 13.556 15.137 1.00 90.06 161 SER A C 1
ATOM 1274 O O . SER A 1 161 ? -7.568 13.924 15.579 1.00 90.06 161 SER A O 1
ATOM 1276 N N . PRO A 1 162 ? -9.302 14.232 14.165 1.00 78.38 162 PRO A N 1
ATOM 1277 C CA . PRO A 1 162 ? -8.864 15.558 13.756 1.00 78.38 162 PRO A CA 1
ATOM 1278 C C . PRO A 1 162 ? -8.822 16.487 14.979 1.00 78.38 162 PRO A C 1
ATOM 1280 O O . PRO A 1 162 ? -9.665 16.341 15.874 1.00 78.38 162 PRO A O 1
ATOM 1283 N N . PRO A 1 163 ? -7.898 17.461 15.034 1.00 72.06 163 PRO A N 1
ATOM 1284 C CA . PRO A 1 163 ? -7.967 18.507 16.044 1.00 72.06 163 PRO A CA 1
ATOM 1285 C C . PRO A 1 163 ? -9.352 19.163 15.981 1.00 72.06 163 PRO A C 1
ATOM 1287 O O . PRO A 1 163 ? -9.823 19.493 14.889 1.00 72.06 163 PRO A O 1
ATOM 1290 N N . LYS A 1 164 ? -10.020 19.351 17.129 1.00 64.81 164 LYS A N 1
ATOM 1291 C CA . LYS A 1 164 ? -11.254 20.148 17.179 1.00 64.81 164 LYS A CA 1
ATOM 1292 C C . LYS A 1 164 ? -10.916 21.533 16.625 1.00 64.81 164 LYS A C 1
ATOM 1294 O O . LYS A 1 164 ? -10.148 22.263 17.247 1.00 64.81 164 LYS A O 1
ATOM 1299 N N . GLN A 1 165 ? -11.459 21.889 15.461 1.00 57.25 165 GLN A N 1
ATOM 1300 C CA . GLN A 1 165 ? -11.370 23.264 14.983 1.00 57.25 165 GLN A CA 1
ATOM 1301 C C . GLN A 1 165 ? -12.037 24.147 16.040 1.00 57.25 165 GLN A C 1
ATOM 1303 O O . GLN A 1 165 ? -13.216 23.961 16.349 1.00 57.25 165 GLN A O 1
ATOM 1308 N N . LYS A 1 166 ? -11.277 25.072 16.639 1.00 48.59 166 LYS A N 1
ATOM 1309 C CA . LYS A 1 166 ? -11.861 26.123 17.473 1.00 48.59 166 LYS A CA 1
ATOM 1310 C C . LYS A 1 166 ? -12.839 26.877 16.573 1.00 48.59 166 LYS A C 1
ATOM 1312 O O . LYS A 1 166 ? -12.415 27.474 15.586 1.00 48.59 166 LYS A O 1
ATOM 1317 N N . ARG A 1 167 ? -14.141 26.791 16.866 1.00 55.34 167 ARG A N 1
ATOM 1318 C CA . ARG A 1 167 ? -15.154 27.632 16.220 1.00 55.34 167 ARG A CA 1
ATOM 1319 C C . ARG A 1 167 ? -14.693 29.079 16.384 1.00 55.34 167 ARG A C 1
ATOM 1321 O O . ARG A 1 167 ? -14.602 29.550 17.514 1.00 55.34 167 ARG A O 1
ATOM 1328 N N . GLN A 1 168 ? -14.373 29.760 15.285 1.00 51.19 168 GLN A N 1
ATOM 1329 C CA . GLN A 1 168 ? -14.271 31.211 15.323 1.00 51.19 168 GLN A CA 1
ATOM 1330 C C . GLN A 1 168 ? -15.678 31.731 15.607 1.00 51.19 168 GLN A C 1
ATOM 1332 O O . GLN A 1 168 ? -16.580 31.590 14.780 1.00 51.19 168 GLN A O 1
ATOM 1337 N N . VAL A 1 169 ? -15.875 32.244 16.817 1.00 51.91 169 VAL A N 1
ATOM 1338 C CA . VAL A 1 169 ? -17.056 33.030 17.154 1.00 51.91 169 VAL A CA 1
ATOM 1339 C C . VAL A 1 169 ? -16.928 34.309 16.335 1.00 51.91 169 VAL A C 1
ATOM 1341 O O . VAL A 1 169 ? -16.054 35.131 16.597 1.00 51.91 169 VAL A O 1
ATOM 1344 N N . LYS A 1 170 ? -17.734 34.432 15.279 1.00 53.06 170 LYS A N 1
ATOM 1345 C CA . LYS A 1 170 ? -17.929 35.717 14.613 1.00 53.06 170 LYS A CA 1
ATOM 1346 C C . LYS A 1 170 ? -18.700 36.587 15.600 1.00 53.06 170 LYS A C 1
ATOM 1348 O O . LYS A 1 170 ? -19.872 36.316 15.847 1.00 53.06 170 LYS A O 1
ATOM 1353 N N . HIS A 1 171 ? -18.024 37.557 16.206 1.00 48.38 171 HIS A N 1
ATOM 1354 C CA . HIS A 1 171 ? -18.713 38.660 16.860 1.00 48.38 171 HIS A CA 1
ATOM 1355 C C . HIS A 1 171 ? -19.355 39.499 15.751 1.00 48.38 171 HIS A C 1
ATOM 1357 O O . HIS A 1 171 ? -18.665 39.901 14.813 1.00 48.38 171 HIS A O 1
ATOM 1363 N N . ALA A 1 172 ? -20.683 39.598 15.814 1.00 59.41 172 ALA A N 1
ATOM 1364 C CA . ALA A 1 172 ? -21.485 40.514 15.016 1.00 59.41 172 ALA A CA 1
ATOM 1365 C C . ALA A 1 172 ? -21.380 41.927 15.595 1.00 59.41 172 ALA A C 1
ATOM 1367 O O . ALA A 1 172 ? -21.200 42.021 16.833 1.00 59.41 172 ALA A O 1
#

pLDDT: mean 84.77, std 17.2, range [29.45, 98.31]

Secondary structure (DSSP, 8-state):
---------------TTSBSS-TTTSSS-S----TTSPPEEE-TTPEEEEEEE-TT----PPTT--SS--PEEEEEE-SSTT----BGGGTTSTT-EEEEEESS-TTTBS-TTSTT-EEEEEEEPPTTPPSEEEEEEEEE--TTSTT---EEEEEEEEEPPPP---------

Organism: Mortierella alpina (NCBI:txid64518)

Nearest PDB structures (foldseek):
  7w9m-assembly1_B  TM=3.297E-01  e=1.700E-03  Homo sapiens
  7tj9-assembly1_B  TM=3.308E-01  e=2.035E-03  Homo sapiens
  5xsy-assembly1_B  TM=3.572E-01  e=7.593E-03  Electrophorus electricus
  3kls-assembly2_B  TM=5.073E-01  e=6.371E-01  Homo sapiens
  3cu7-assembly2_B  TM=5.895E-01  e=2.378E+00  Homo sapiens

Solvent-accessible surface area (backbone atoms only — not comparable to full-atom values): 10318 Å² total; per-residue (Å²): 137,86,79,80,76,77,69,73,77,62,68,52,79,72,63,44,78,43,62,50,32,60,81,78,58,58,77,50,65,89,80,79,57,52,88,93,54,64,65,52,77,44,37,51,54,40,72,46,79,45,77,50,63,30,71,66,57,61,39,90,60,60,92,89,58,84,78,70,89,64,47,52,27,36,33,34,35,44,81,37,65,80,44,76,74,59,29,44,68,53,59,79,42,90,76,18,68,57,38,75,45,72,56,27,32,59,91,41,22,81,42,66,91,43,50,66,20,53,19,53,48,70,40,53,43,56,68,84,55,70,61,38,43,33,36,32,36,46,38,34,48,42,73,85,41,64,83,47,50,67,48,55,46,69,49,50,37,36,33,40,74,68,79,80,75,76,77,78,79,78,81,128

Foldseek 3Di:
DDDPPPDPLCLPPPDQADFLADPPVQVPQPDPQDPVGDAAEAAAFDKDKDKDWLQQVAPEDDVPDPPRDFFKKWKFKPLDAPDGDTGNNSPPPPPGTFDMDGDHYPVFFPDSVDSGTMGMDMGTHHHPRDFHKMKMKIKTQPVVDSVRDIDIDIGMYTHDYDPPPDPPPPDD

InterPro domains:
  IPR055915 Domain of unknown function DUF7492 [PF24320] (107-168)

Radius of gyration: 19.81 Å; Cα contacts (8 Å, |Δi|>4): 323; chains: 1; bounding box: 42×66×63 Å